Protein AF-A0A921NVH4-F1 (afdb_monomer_lite)

Sequence (63 aa):
MLTVAKDHRGCTVFDNGRALAVYPDEESALDLALLLADATRLRNHPVLVQVSRYGQPPRRLSC

pLDDT: mean 91.36, std 6.43, range [57.56, 97.0]

Foldseek 3Di:
DWEWEQEPQFTFIDDPNHTDDTDRYPVVNVVVSVVVCVVCVVVVHDDWYWYHYVPDDIDTDPD

Organism: NCBI:txid176598

Secondary structure (DSSP, 8-state):
-EEEEE-SS-EEEEETTEEEEEESSHHHHHHHHHHHHHHHHHTT----EEEEETTSPPEEE--

Structure (mmCIF, N/CA/C/O backbone):
data_AF-A0A921NVH4-F1
#
_entry.id   AF-A0A921NVH4-F1
#
loop_
_atom_site.group_PDB
_atom_site.id
_atom_site.type_symbol
_atom_site.label_atom_id
_atom_site.label_alt_id
_atom_site.label_comp_id
_atom_site.label_asym_id
_atom_site.label_entity_id
_atom_site.label_seq_id
_atom_site.pdbx_PDB_ins_code
_atom_site.Cartn_x
_atom_site.Cartn_y
_atom_site.Cartn_z
_atom_site.occupancy
_atom_site.B_iso_or_equiv
_atom_site.auth_seq_id
_atom_site.auth_comp_id
_atom_site.auth_asym_id
_atom_site.auth_atom_id
_atom_site.pdbx_PDB_model_num
ATOM 1 N N . MET A 1 1 ? -7.608 -1.229 4.718 1.00 88.62 1 MET A N 1
ATOM 2 C CA . MET A 1 1 ? -6.362 -2.027 4.746 1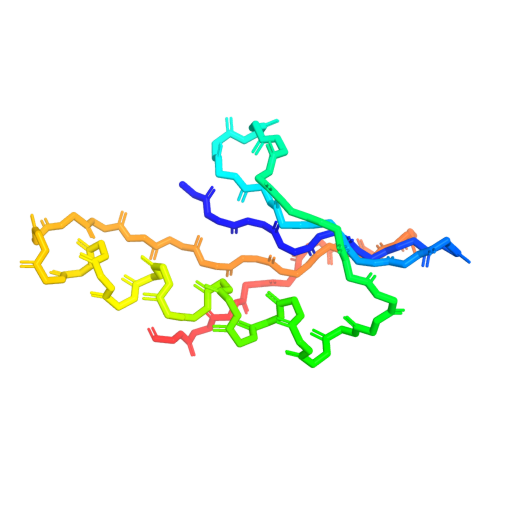.00 88.62 1 MET A CA 1
ATOM 3 C C . MET A 1 1 ? -5.478 -1.479 3.658 1.00 88.62 1 MET A C 1
ATOM 5 O O . MET A 1 1 ? -5.897 -1.487 2.508 1.00 88.62 1 MET A O 1
ATOM 9 N N . LEU A 1 2 ? -4.299 -0.990 4.027 1.00 94.88 2 LEU A N 1
ATOM 10 C CA . LEU A 1 2 ? -3.332 -0.447 3.087 1.00 94.88 2 LEU A CA 1
ATOM 11 C C . LEU A 1 2 ? -2.338 -1.540 2.697 1.00 94.88 2 LEU A C 1
ATOM 13 O O . LEU A 1 2 ? -1.841 -2.283 3.548 1.00 94.88 2 LEU A O 1
ATOM 17 N N . THR A 1 3 ? -2.052 -1.660 1.408 1.00 96.12 3 THR A N 1
ATOM 18 C CA . THR A 1 3 ? -1.096 -2.644 0.897 1.00 96.12 3 THR A CA 1
ATOM 19 C C . THR A 1 3 ? -0.131 -1.978 -0.063 1.00 96.12 3 THR A C 1
ATOM 21 O O . THR A 1 3 ? -0.554 -1.388 -1.048 1.00 96.12 3 THR A O 1
ATOM 24 N N . VAL A 1 4 ? 1.163 -2.115 0.197 1.00 96.19 4 VAL A N 1
ATOM 25 C CA . VAL A 1 4 ? 2.224 -1.801 -0.756 1.00 96.19 4 VAL A CA 1
ATOM 26 C C . VAL A 1 4 ? 2.581 -3.097 -1.467 1.00 96.19 4 VAL A C 1
ATOM 28 O O . VAL A 1 4 ? 3.150 -4.005 -0.863 1.00 96.19 4 VAL A O 1
ATOM 31 N N . ALA A 1 5 ? 2.202 -3.223 -2.734 1.00 95.50 5 ALA A N 1
ATOM 32 C CA . ALA A 1 5 ? 2.574 -4.363 -3.558 1.00 95.50 5 ALA A CA 1
ATOM 33 C C . ALA A 1 5 ? 3.775 -3.996 -4.426 1.00 95.50 5 ALA A C 1
ATOM 35 O O . ALA A 1 5 ? 3.696 -3.069 -5.227 1.00 95.50 5 ALA A O 1
ATOM 36 N N . LYS A 1 6 ? 4.864 -4.742 -4.283 1.00 93.38 6 LYS A N 1
ATOM 37 C CA . LYS A 1 6 ? 6.086 -4.589 -5.062 1.00 93.38 6 LYS A CA 1
ATOM 38 C C . LYS A 1 6 ? 6.218 -5.726 -6.066 1.00 93.38 6 LYS A C 1
ATOM 40 O O . LYS A 1 6 ? 6.230 -6.905 -5.693 1.00 93.38 6 LYS A O 1
ATOM 45 N N . ASP A 1 7 ? 6.371 -5.364 -7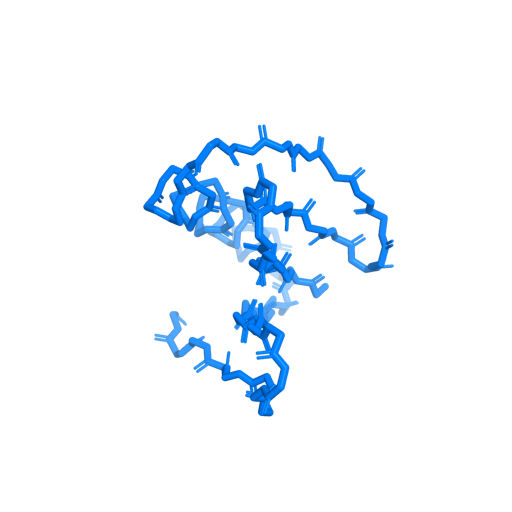.331 1.00 89.12 7 ASP A N 1
ATOM 46 C CA . ASP A 1 7 ? 6.651 -6.280 -8.431 1.00 89.12 7 ASP A CA 1
ATOM 47 C C . ASP A 1 7 ? 7.942 -5.879 -9.174 1.00 89.12 7 ASP A C 1
ATOM 49 O O . ASP A 1 7 ? 8.820 -5.221 -8.612 1.00 89.12 7 ASP A O 1
ATOM 53 N N . HIS A 1 8 ? 8.115 -6.366 -10.405 1.00 86.38 8 HIS A N 1
ATOM 54 C CA . HIS A 1 8 ? 9.279 -6.059 -11.245 1.00 86.38 8 HIS A CA 1
ATOM 55 C C . HIS A 1 8 ? 9.171 -4.705 -11.968 1.00 86.38 8 HIS A C 1
ATOM 57 O O . HIS A 1 8 ? 10.139 -4.276 -12.587 1.00 86.38 8 HIS A O 1
ATOM 63 N N . ARG A 1 9 ? 8.001 -4.060 -11.933 1.00 86.81 9 ARG A N 1
ATOM 64 C CA . ARG A 1 9 ? 7.692 -2.793 -12.612 1.00 86.81 9 ARG A CA 1
ATOM 65 C C . ARG A 1 9 ? 7.661 -1.612 -11.648 1.00 86.81 9 ARG A C 1
ATOM 67 O O . ARG A 1 9 ? 7.795 -0.480 -12.099 1.00 86.81 9 ARG A O 1
ATOM 74 N N . GLY A 1 10 ? 7.489 -1.867 -10.354 1.00 93.12 10 GLY A N 1
ATOM 75 C CA . GLY A 1 10 ? 7.533 -0.850 -9.312 1.00 93.12 10 GLY A CA 1
ATOM 76 C C . GLY A 1 10 ? 6.741 -1.262 -8.079 1.00 93.12 10 GLY A C 1
ATOM 77 O O . GLY A 1 10 ? 6.612 -2.447 -7.754 1.00 93.12 10 GLY A O 1
ATOM 78 N N . CYS A 1 11 ? 6.208 -0.259 -7.389 1.00 96.06 11 CYS A N 1
ATOM 79 C CA . CYS A 1 11 ? 5.430 -0.411 -6.170 1.00 96.06 11 CYS A CA 1
ATOM 80 C C . CYS A 1 11 ? 4.063 0.253 -6.326 1.00 96.06 11 CYS A C 1
ATOM 82 O O . CYS A 1 11 ? 3.965 1.421 -6.688 1.00 96.06 11 CYS A O 1
ATOM 84 N N . THR A 1 12 ? 2.992 -0.479 -6.039 1.00 97.00 12 THR A N 1
ATOM 85 C CA . THR A 1 12 ? 1.621 0.038 -6.080 1.00 97.00 12 THR A CA 1
ATOM 86 C C . THR A 1 12 ? 1.044 0.079 -4.674 1.00 97.00 12 THR A C 1
ATOM 88 O O . THR A 1 12 ? 1.079 -0.921 -3.955 1.00 97.00 12 THR A O 1
ATOM 91 N N . VAL A 1 13 ? 0.491 1.228 -4.290 1.00 96.81 13 VAL A N 1
ATOM 92 C CA . VAL A 1 13 ? -0.241 1.398 -3.033 1.00 96.81 13 VAL A CA 1
ATOM 93 C C . VAL A 1 13 ? -1.717 1.125 -3.286 1.00 96.81 13 VAL A C 1
ATOM 95 O O . VAL A 1 13 ? -2.332 1.740 -4.158 1.00 96.81 13 VAL A O 1
ATOM 98 N N . PHE A 1 14 ? -2.290 0.219 -2.506 1.00 96.50 14 PHE A N 1
ATOM 99 C CA . PHE A 1 14 ? -3.705 -0.122 -2.517 1.00 96.50 14 PHE A CA 1
ATOM 100 C C . PHE A 1 14 ? -4.366 0.277 -1.202 1.00 96.50 14 PHE A C 1
ATOM 102 O O . PHE A 1 14 ? -3.771 0.108 -0.139 1.00 96.50 14 PHE A O 1
ATOM 109 N N . ASP A 1 15 ? -5.626 0.696 -1.268 1.00 94.31 15 ASP A N 1
ATOM 110 C CA . ASP A 1 15 ? -6.528 0.761 -0.120 1.00 94.31 15 ASP A CA 1
ATOM 111 C C . ASP A 1 15 ? -7.734 -0.146 -0.356 1.00 94.31 15 ASP A C 1
ATOM 113 O O . ASP A 1 15 ? -8.477 0.017 -1.322 1.00 94.31 15 ASP A O 1
ATOM 117 N N . ASN A 1 16 ? -7.903 -1.146 0.508 1.00 91.12 16 ASN A N 1
ATOM 118 C CA . ASN A 1 16 ? -8.961 -2.155 0.416 1.00 91.12 16 ASN A CA 1
ATOM 119 C C . ASN A 1 16 ? -9.053 -2.801 -0.982 1.00 91.12 16 ASN A C 1
ATOM 121 O O . ASN A 1 16 ? -10.139 -3.023 -1.510 1.00 91.12 16 ASN A O 1
ATOM 125 N N . GLY A 1 17 ? -7.899 -3.078 -1.600 1.00 90.81 17 GLY A N 1
ATOM 126 C CA . GLY A 1 17 ? -7.807 -3.675 -2.938 1.00 90.81 17 GLY A CA 1
ATOM 127 C C . GLY A 1 17 ? -7.959 -2.689 -4.101 1.00 90.81 17 GLY A C 1
ATOM 128 O O . GLY A 1 17 ? -7.737 -3.072 -5.247 1.00 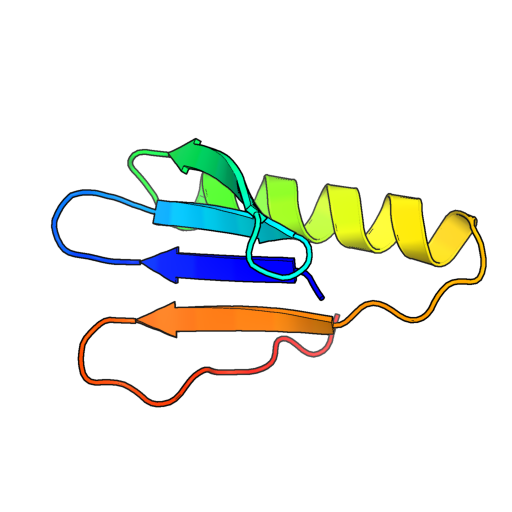90.81 17 GLY A O 1
ATOM 129 N N . ARG A 1 18 ? -8.267 -1.413 -3.842 1.00 94.38 18 ARG A N 1
ATOM 130 C CA . ARG A 1 18 ? -8.280 -0.359 -4.862 1.00 94.38 18 ARG A CA 1
ATOM 131 C C . ARG A 1 18 ? -6.895 0.263 -5.000 1.00 94.38 18 ARG A C 1
ATOM 133 O O . ARG A 1 18 ? -6.362 0.768 -4.019 1.00 94.38 18 ARG A O 1
ATOM 140 N N . ALA A 1 19 ? -6.339 0.277 -6.210 1.00 95.44 19 ALA A N 1
ATOM 141 C CA . ALA A 1 19 ? -5.084 0.977 -6.484 1.00 95.44 19 ALA A CA 1
ATOM 142 C C . ALA A 1 19 ? -5.260 2.495 -6.301 1.00 95.44 19 ALA A C 1
ATOM 144 O O . ALA A 1 19 ? -6.212 3.080 -6.825 1.00 95.44 19 ALA A O 1
ATOM 145 N N . LEU A 1 20 ? -4.346 3.115 -5.555 1.00 95.50 20 LEU A N 1
ATOM 146 C CA . LEU A 1 20 ? -4.324 4.553 -5.285 1.00 95.50 20 LEU A CA 1
ATOM 147 C C . LEU A 1 20 ? -3.205 5.264 -6.047 1.00 95.50 20 LEU A C 1
ATOM 149 O O . LEU A 1 20 ? -3.444 6.315 -6.634 1.00 95.50 20 LEU A O 1
ATOM 153 N N . ALA A 1 21 ? -1.996 4.701 -6.024 1.00 95.75 21 ALA A N 1
ATOM 154 C CA . ALA A 1 21 ? -0.806 5.314 -6.606 1.00 95.75 21 ALA A CA 1
ATOM 155 C C . ALA A 1 21 ? 0.241 4.259 -6.982 1.00 95.75 21 ALA A C 1
ATOM 157 O O . ALA A 1 21 ? 0.269 3.169 -6.404 1.00 95.75 21 ALA A O 1
ATOM 158 N N . VAL A 1 22 ? 1.112 4.610 -7.930 1.00 96.00 22 VAL A N 1
ATOM 159 C CA . VAL A 1 22 ? 2.248 3.794 -8.378 1.00 96.00 22 VAL A CA 1
ATOM 160 C C . VAL A 1 22 ? 3.530 4.606 -8.219 1.00 96.00 22 VAL A C 1
ATOM 162 O O . VAL A 1 22 ? 3.572 5.772 -8.606 1.00 96.00 22 VAL A O 1
ATOM 165 N N . TYR A 1 23 ? 4.564 3.968 -7.681 1.00 96.00 23 TYR A N 1
ATOM 166 C CA . TYR A 1 23 ? 5.893 4.525 -7.458 1.00 96.00 23 TYR A CA 1
ATOM 167 C C . TYR A 1 23 ? 6.966 3.620 -8.073 1.00 96.00 23 TYR A C 1
ATOM 169 O O . TYR A 1 23 ? 6.771 2.401 -8.149 1.00 96.00 23 TYR A O 1
ATOM 177 N N . PRO A 1 24 ? 8.104 4.183 -8.509 1.00 94.62 24 PRO A N 1
ATOM 178 C CA . PRO A 1 24 ? 9.214 3.389 -9.025 1.00 94.62 24 PRO A CA 1
ATOM 179 C C . PRO A 1 24 ? 9.955 2.622 -7.915 1.00 94.62 24 PRO A C 1
ATOM 181 O O . PRO A 1 24 ? 10.474 1.536 -8.170 1.00 94.62 24 PRO A O 1
ATOM 184 N N . ASP A 1 25 ? 9.972 3.143 -6.688 1.00 92.50 25 ASP A N 1
ATOM 185 C CA . ASP A 1 25 ? 10.677 2.581 -5.534 1.00 92.50 25 ASP A CA 1
ATOM 186 C C . ASP A 1 25 ? 9.743 2.266 -4.349 1.00 92.50 25 ASP A C 1
ATOM 188 O O . ASP A 1 25 ? 8.607 2.738 -4.260 1.00 92.50 25 ASP A O 1
ATOM 192 N N . GLU A 1 26 ? 10.224 1.400 -3.452 1.00 92.50 26 GLU A N 1
ATOM 193 C CA . GLU A 1 26 ? 9.465 0.919 -2.288 1.00 92.50 26 GLU A CA 1
ATOM 194 C C . GLU A 1 26 ? 9.385 1.964 -1.172 1.00 92.50 26 GLU A C 1
ATOM 196 O O . GLU A 1 26 ? 8.385 2.004 -0.461 1.00 92.50 26 GLU A O 1
ATOM 201 N N . GLU A 1 27 ? 10.401 2.818 -1.040 1.00 93.81 27 GLU A N 1
ATOM 202 C CA . GLU A 1 27 ? 10.483 3.852 -0.005 1.00 93.81 27 GLU A CA 1
ATOM 203 C C . GLU A 1 27 ? 9.362 4.881 -0.179 1.00 93.81 27 GLU A C 1
ATOM 205 O O . GLU A 1 27 ? 8.529 5.042 0.711 1.00 93.81 27 GLU A O 1
ATOM 210 N N . SER A 1 28 ? 9.225 5.448 -1.378 1.00 95.75 28 SER A N 1
ATOM 211 C CA . SER A 1 28 ? 8.175 6.419 -1.700 1.00 95.75 28 SER A CA 1
ATOM 212 C C . SER A 1 28 ? 6.762 5.838 -1.544 1.00 95.75 28 SER A C 1
ATOM 214 O O .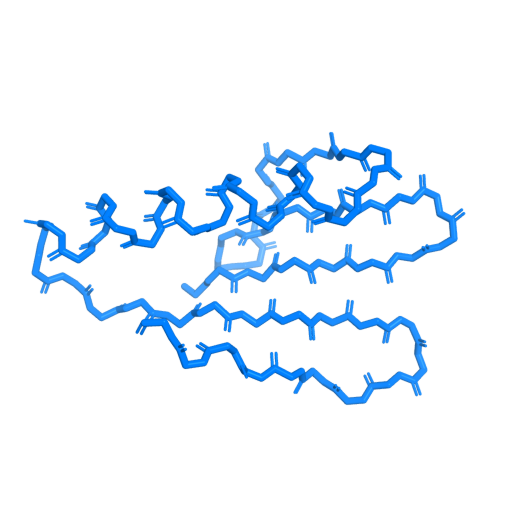 SER A 1 28 ? 5.834 6.516 -1.094 1.00 95.75 28 SER A O 1
ATOM 216 N N . ALA A 1 29 ? 6.576 4.561 -1.900 1.00 96.12 29 ALA A N 1
ATOM 217 C CA . ALA A 1 29 ? 5.295 3.877 -1.734 1.00 96.12 29 ALA A CA 1
ATOM 218 C C . ALA A 1 29 ? 4.960 3.620 -0.256 1.00 96.12 29 ALA A C 1
ATOM 220 O O . ALA A 1 29 ? 3.794 3.710 0.143 1.00 96.12 29 ALA A O 1
ATOM 221 N N . LEU A 1 30 ? 5.972 3.294 0.552 1.00 95.31 30 LEU A N 1
ATOM 222 C CA . LEU A 1 30 ? 5.836 3.123 1.994 1.00 95.31 30 LEU A CA 1
ATOM 223 C C . LEU A 1 30 ? 5.515 4.442 2.687 1.00 95.31 30 LEU A C 1
ATOM 225 O O . LEU A 1 30 ? 4.598 4.456 3.506 1.00 95.31 30 LEU A O 1
ATOM 229 N N . ASP A 1 31 ? 6.181 5.534 2.320 1.00 96.00 31 ASP A N 1
ATOM 230 C CA . ASP A 1 31 ? 5.917 6.862 2.879 1.00 96.00 31 ASP A CA 1
ATOM 231 C C . ASP A 1 31 ? 4.454 7.271 2.685 1.00 96.00 31 ASP A C 1
ATOM 233 O O . ASP A 1 31 ? 3.786 7.678 3.640 1.00 96.00 31 ASP A O 1
ATOM 237 N N . LEU A 1 32 ? 3.901 7.075 1.480 1.00 96.00 32 LEU A N 1
ATOM 238 C CA . LEU A 1 32 ? 2.478 7.322 1.241 1.00 96.00 32 LEU A CA 1
ATOM 239 C C . LEU A 1 32 ? 1.591 6.410 2.103 1.00 96.00 32 LEU A C 1
ATOM 241 O O . LEU A 1 32 ? 0.609 6.873 2.687 1.00 96.00 32 LEU A O 1
ATOM 245 N N . ALA A 1 33 ? 1.898 5.113 2.171 1.00 95.50 33 ALA A N 1
ATOM 246 C CA . ALA A 1 33 ? 1.099 4.163 2.939 1.00 95.50 33 ALA A CA 1
ATOM 247 C C . ALA A 1 33 ? 1.102 4.485 4.445 1.00 95.50 33 ALA A C 1
ATOM 249 O O . ALA A 1 33 ? 0.058 4.373 5.087 1.00 95.50 33 ALA A O 1
ATOM 250 N N . LEU A 1 34 ? 2.235 4.921 4.999 1.00 94.31 34 LEU A N 1
ATOM 251 C CA . LEU A 1 34 ? 2.350 5.349 6.394 1.00 94.31 34 LEU A CA 1
ATOM 252 C C . LEU A 1 34 ? 1.590 6.656 6.642 1.00 94.31 34 LEU A C 1
ATOM 254 O O . LEU A 1 34 ? 0.795 6.722 7.577 1.00 94.31 34 LEU A O 1
ATOM 258 N N . LEU A 1 35 ? 1.720 7.646 5.754 1.00 95.12 35 LEU A N 1
ATOM 259 C CA . LEU A 1 35 ? 0.968 8.900 5.848 1.00 95.12 35 LEU A CA 1
ATOM 260 C C . LEU A 1 35 ? -0.553 8.661 5.836 1.00 95.12 35 LEU A C 1
ATOM 262 O O . LEU A 1 35 ? -1.298 9.237 6.631 1.00 95.12 35 LEU A O 1
ATOM 266 N N . LEU A 1 36 ? -1.034 7.782 4.950 1.00 94.44 36 LEU A N 1
ATOM 267 C CA . LEU A 1 36 ? -2.449 7.406 4.884 1.00 94.44 36 LEU A CA 1
ATOM 268 C C . LEU A 1 36 ? -2.895 6.607 6.113 1.00 94.44 36 LEU A C 1
ATOM 270 O O . LEU A 1 36 ? -4.046 6.744 6.550 1.00 94.44 36 LEU A O 1
ATOM 274 N N . ALA A 1 37 ? -2.010 5.778 6.671 1.00 93.38 37 ALA A N 1
ATOM 275 C CA . ALA A 1 37 ? -2.273 5.059 7.908 1.00 93.38 37 ALA A CA 1
ATOM 276 C C . ALA A 1 37 ? -2.470 6.043 9.064 1.00 93.38 37 ALA A C 1
ATOM 278 O O . ALA A 1 37 ? -3.500 5.987 9.736 1.00 93.38 37 ALA A O 1
ATOM 279 N N . ASP A 1 38 ? -1.568 7.005 9.230 1.00 93.56 38 ASP A N 1
ATOM 280 C CA . ASP A 1 38 ? -1.669 8.020 10.277 1.00 93.56 38 ASP A CA 1
ATOM 281 C C . ASP A 1 38 ? -2.923 8.885 10.113 1.00 93.56 38 ASP A C 1
ATOM 283 O O . ASP A 1 38 ? -3.689 9.053 11.063 1.00 93.56 38 ASP A O 1
ATOM 287 N N . ALA A 1 39 ? -3.237 9.323 8.890 1.00 92.56 39 ALA A N 1
ATOM 288 C CA . ALA A 1 39 ? -4.482 10.039 8.610 1.00 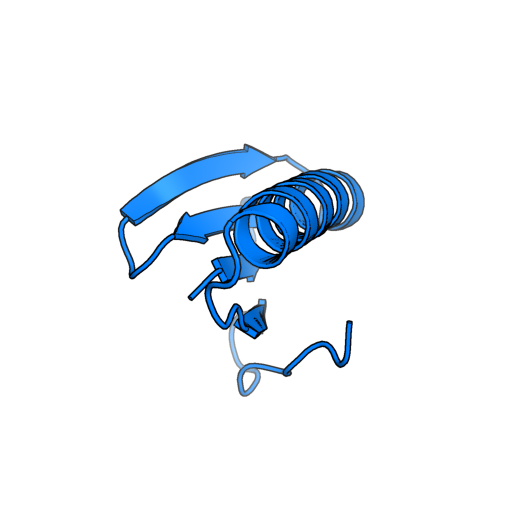92.56 39 ALA A CA 1
ATOM 289 C C . ALA A 1 39 ? -5.737 9.214 8.959 1.00 92.56 39 ALA A C 1
ATOM 291 O O . ALA A 1 39 ? -6.760 9.757 9.379 1.00 92.56 39 ALA A O 1
ATOM 292 N N . THR A 1 40 ? -5.682 7.893 8.794 1.00 90.44 40 THR A N 1
ATOM 293 C CA . THR A 1 40 ? -6.791 6.989 9.127 1.00 90.44 40 THR A CA 1
ATOM 294 C C . THR A 1 40 ? -6.904 6.750 10.630 1.00 90.44 40 THR A C 1
ATOM 296 O O . THR A 1 40 ? -8.019 6.746 11.155 1.00 90.44 40 THR A O 1
ATOM 299 N N . ARG A 1 41 ? -5.773 6.653 11.339 1.00 88.94 41 ARG A N 1
ATOM 300 C CA . ARG A 1 41 ? -5.731 6.590 12.808 1.00 88.94 41 ARG A CA 1
ATOM 301 C C . ARG A 1 41 ? -6.297 7.844 13.449 1.00 88.94 41 ARG A C 1
ATOM 303 O O . ARG A 1 41 ? -7.063 7.729 14.397 1.00 88.94 41 ARG A O 1
ATOM 310 N N . LEU A 1 42 ? -5.998 9.021 12.899 1.00 92.12 42 LEU A N 1
ATOM 311 C CA . LEU A 1 42 ? -6.569 10.291 13.365 1.00 92.12 42 LEU A CA 1
ATOM 312 C C . LEU A 1 42 ? -8.101 10.327 13.253 1.00 92.12 42 LEU A C 1
ATOM 314 O O . LEU A 1 42 ? -8.761 11.032 14.009 1.00 92.12 42 LEU A O 1
ATOM 318 N N . ARG A 1 43 ? -8.682 9.528 12.351 1.00 92.00 43 ARG A N 1
ATOM 319 C CA . ARG A 1 43 ? -10.135 9.321 12.241 1.00 92.00 43 ARG A CA 1
ATOM 320 C C . ARG A 1 43 ? -10.669 8.215 13.168 1.00 92.00 43 ARG A C 1
ATOM 322 O O . ARG A 1 43 ? -11.815 7.812 13.016 1.00 92.00 43 ARG A O 1
ATOM 329 N N . ASN A 1 44 ? -9.862 7.717 14.109 1.00 89.00 44 ASN A N 1
ATOM 330 C CA . ASN A 1 44 ? -10.166 6.600 15.014 1.00 89.00 44 ASN A CA 1
ATOM 331 C C . ASN A 1 44 ? -10.567 5.299 14.298 1.00 89.00 44 ASN A C 1
ATOM 333 O O . ASN A 1 44 ? -11.331 4.491 14.829 1.00 89.00 44 ASN A O 1
ATOM 337 N N . HIS A 1 45 ? -10.033 5.070 13.096 1.00 86.56 45 HIS A N 1
ATOM 338 C CA . HIS A 1 45 ? -10.245 3.827 12.364 1.00 86.56 45 HIS A CA 1
ATOM 339 C C . HIS A 1 45 ? -9.002 2.931 12.427 1.00 86.56 45 HIS A C 1
ATOM 341 O O . HIS A 1 45 ? -7.887 3.410 12.201 1.00 86.56 45 HIS A O 1
ATOM 347 N N . PRO A 1 46 ? -9.165 1.620 12.693 1.00 85.69 46 PRO A N 1
ATOM 348 C CA . PRO A 1 46 ? -8.052 0.688 12.643 1.00 85.69 46 PRO A CA 1
ATOM 349 C C . PRO A 1 46 ? -7.539 0.578 11.207 1.00 85.69 46 PRO A C 1
ATOM 351 O O . PRO A 1 46 ? -8.303 0.378 10.260 1.00 85.69 46 PRO A O 1
ATOM 354 N N . VAL A 1 47 ? -6.225 0.675 11.049 1.00 90.44 47 VAL A N 1
ATOM 355 C CA . VAL A 1 47 ? -5.548 0.536 9.763 1.00 90.44 47 VAL A CA 1
ATOM 356 C C . VAL A 1 47 ? -4.414 -0.465 9.900 1.00 90.44 47 VAL A C 1
ATOM 358 O O . VAL A 1 47 ? -3.699 -0.496 10.896 1.00 90.44 47 VAL A O 1
ATOM 361 N N . LEU A 1 48 ? -4.277 -1.313 8.888 1.00 91.06 48 LEU A N 1
ATOM 362 C CA . LEU A 1 48 ? -3.185 -2.263 8.755 1.00 91.06 48 LEU A CA 1
ATOM 363 C C . LEU A 1 48 ? -2.423 -1.904 7.488 1.00 91.06 48 LEU A C 1
ATOM 365 O O . LEU A 1 48 ? -3.051 -1.799 6.432 1.00 91.06 48 LEU A O 1
ATOM 369 N N . VAL A 1 49 ? -1.104 -1.765 7.601 1.00 91.88 49 VAL A N 1
ATOM 370 C CA . VAL A 1 49 ? -0.202 -1.643 6.456 1.00 91.88 49 VAL A CA 1
ATOM 371 C C . VAL A 1 49 ? 0.474 -2.991 6.219 1.00 91.88 49 VAL A C 1
ATOM 373 O O . VAL A 1 49 ? 1.025 -3.608 7.138 1.00 91.88 49 VAL A O 1
ATOM 376 N N . GLN A 1 50 ? 0.418 -3.472 4.982 1.00 94.00 50 GLN A N 1
ATOM 377 C CA . GLN A 1 50 ? 1.093 -4.694 4.553 1.00 94.00 50 GLN A CA 1
ATOM 378 C C . GLN A 1 50 ? 1.998 -4.423 3.362 1.00 94.00 50 GLN A C 1
ATOM 380 O O . GLN A 1 50 ? 1.638 -3.669 2.466 1.00 94.00 50 GLN A O 1
ATOM 385 N N . VAL A 1 51 ? 3.141 -5.097 3.328 1.00 92.44 51 VAL A N 1
ATOM 386 C CA . VAL A 1 51 ? 4.035 -5.135 2.173 1.00 92.44 51 VAL A CA 1
ATOM 387 C C . VAL A 1 51 ? 3.920 -6.509 1.536 1.00 92.44 51 VAL A C 1
ATOM 389 O O . VAL A 1 51 ? 4.150 -7.524 2.191 1.00 92.44 51 VAL A O 1
ATOM 392 N N . SER A 1 52 ? 3.557 -6.547 0.262 1.00 91.62 52 SER A N 1
ATOM 393 C CA . SER A 1 52 ? 3.503 -7.762 -0.543 1.00 91.62 52 SER A CA 1
ATOM 394 C C . SER A 1 52 ? 4.593 -7.702 -1.600 1.00 91.62 52 SER A C 1
ATOM 396 O O . SER A 1 52 ? 4.674 -6.732 -2.347 1.00 91.62 52 SER A O 1
ATOM 398 N N . ARG A 1 53 ? 5.431 -8.733 -1.683 1.00 89.94 53 ARG A N 1
ATOM 399 C CA . ARG A 1 53 ? 6.467 -8.861 -2.715 1.00 89.94 53 ARG A CA 1
ATOM 400 C C . ARG A 1 53 ? 6.191 -10.119 -3.524 1.00 89.94 53 ARG A C 1
ATOM 402 O O . ARG A 1 53 ? 5.770 -11.128 -2.962 1.00 89.94 53 ARG A O 1
ATOM 409 N N . TYR A 1 54 ? 6.433 -10.074 -4.833 1.00 84.94 54 TYR A N 1
ATOM 410 C CA . TYR A 1 54 ? 6.239 -11.249 -5.6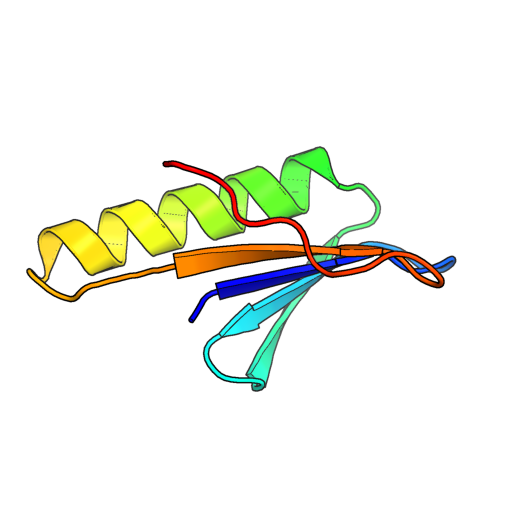86 1.00 84.94 54 TYR A CA 1
ATOM 411 C C . TYR A 1 54 ? 7.001 -12.473 -5.144 1.00 84.94 54 TYR A C 1
ATOM 413 O O . TYR A 1 54 ? 8.197 -12.393 -4.861 1.00 84.94 54 TYR A O 1
ATOM 421 N N . GLY A 1 55 ? 6.295 -13.596 -4.983 1.00 84.81 55 GLY A N 1
ATOM 422 C CA . GLY A 1 55 ? 6.851 -14.849 -4.462 1.00 84.81 55 GLY A CA 1
ATOM 423 C C . GLY A 1 55 ? 7.085 -14.892 -2.946 1.00 84.81 55 GLY A C 1
ATOM 424 O O . GLY A 1 55 ? 7.608 -15.889 -2.455 1.00 84.81 55 GLY A O 1
ATOM 425 N N . GLN A 1 56 ? 6.709 -13.853 -2.194 1.00 87.12 56 GLN A N 1
ATOM 426 C CA . GLN A 1 56 ? 6.853 -13.806 -0.736 1.00 87.12 56 GLN A CA 1
ATOM 427 C C . GLN A 1 56 ? 5.492 -13.630 -0.051 1.00 87.12 56 GLN A C 1
ATOM 429 O O . GLN A 1 56 ? 4.618 -12.942 -0.585 1.00 87.12 56 GLN A O 1
ATOM 434 N N . PRO A 1 57 ? 5.290 -14.216 1.143 1.00 87.62 57 PRO A N 1
ATOM 435 C CA . PRO A 1 57 ? 4.086 -13.956 1.916 1.00 87.62 57 PRO A CA 1
ATOM 436 C C . PRO A 1 57 ? 4.021 -12.472 2.322 1.00 87.62 57 PRO A C 1
ATOM 438 O O . PRO A 1 57 ? 5.057 -11.884 2.651 1.00 87.62 57 PRO A O 1
ATOM 441 N N . PRO A 1 58 ? 2.825 -11.855 2.347 1.00 89.06 58 PRO A N 1
ATOM 442 C CA . PRO A 1 58 ? 2.672 -10.473 2.778 1.00 89.06 58 PRO A CA 1
ATOM 443 C C . PRO A 1 58 ? 3.172 -10.265 4.209 1.00 89.06 58 PRO A C 1
ATOM 445 O O . PRO A 1 58 ? 2.771 -10.972 5.138 1.00 89.06 58 PRO A O 1
ATOM 448 N N . ARG A 1 59 ? 4.010 -9.250 4.405 1.00 91.44 59 ARG A N 1
ATOM 449 C CA . ARG A 1 59 ? 4.538 -8.865 5.713 1.00 91.44 59 ARG A CA 1
ATOM 450 C C . ARG A 1 59 ? 3.725 -7.709 6.278 1.00 91.44 59 ARG A C 1
ATOM 452 O O . ARG A 1 59 ? 3.539 -6.693 5.618 1.00 91.44 59 ARG A O 1
ATOM 459 N N . ARG A 1 60 ? 3.253 -7.847 7.518 1.00 90.38 60 ARG A N 1
ATOM 460 C CA . ARG A 1 60 ? 2.618 -6.743 8.251 1.00 90.38 60 ARG A CA 1
ATOM 461 C C . ARG A 1 60 ? 3.687 -5.789 8.764 1.00 90.38 60 ARG A C 1
ATOM 463 O O . ARG A 1 60 ? 4.696 -6.241 9.307 1.00 90.38 60 ARG A O 1
ATOM 470 N N . LEU A 1 61 ? 3.440 -4.494 8.617 1.00 84.00 61 LEU A N 1
ATOM 471 C CA . LEU A 1 61 ? 4.215 -3.471 9.301 1.00 84.00 61 LEU A CA 1
ATOM 472 C C . LEU A 1 61 ? 3.485 -3.120 10.591 1.00 84.00 61 LEU A C 1
ATOM 474 O O . LEU A 1 61 ? 2.352 -2.642 10.567 1.00 84.00 61 LEU A O 1
ATOM 478 N N . SER A 1 62 ? 4.128 -3.403 11.720 1.00 65.62 62 SER A N 1
ATOM 479 C CA . SER A 1 62 ? 3.762 -2.815 13.003 1.00 65.62 62 SER A CA 1
ATOM 480 C C . SER A 1 62 ? 4.132 -1.339 12.932 1.00 65.62 62 SER A C 1
ATOM 482 O O . SER A 1 62 ? 5.305 -0.989 13.048 1.00 65.62 62 SER A O 1
ATOM 484 N N . CYS A 1 63 ? 3.139 -0.514 12.638 1.00 57.56 63 CYS A N 1
ATOM 485 C CA . CYS A 1 63 ? 3.226 0.936 12.637 1.00 57.56 63 CYS A CA 1
ATOM 486 C C . CYS A 1 63 ? 2.298 1.496 13.705 1.00 57.56 63 CYS A C 1
ATOM 488 O O . CYS A 1 63 ? 1.359 0.774 14.123 1.00 57.56 63 CYS A O 1
#

Radius of gyration: 11.02 Å; chains: 1; bounding box: 21×25×28 Å